Protein AF-A0A2S6U3N2-F1 (afdb_monomer)

Foldseek 3Di:
DDDDDDDDDDDDDDAQDWDDDDQFKIWHFHPDDDPVQHNGPIDIDGGDDD

Structure (mmCIF, N/CA/C/O backbone):
data_AF-A0A2S6U3N2-F1
#
_entry.id   AF-A0A2S6U3N2-F1
#
loop_
_atom_site.group_PDB
_atom_site.id
_atom_site.type_symbol
_atom_site.label_atom_id
_atom_site.label_alt_id
_atom_site.label_comp_id
_atom_site.label_asym_id
_atom_site.label_entity_id
_atom_site.label_seq_id
_atom_site.pdbx_PDB_ins_code
_atom_site.Cartn_x
_atom_site.Cartn_y
_atom_site.Cartn_z
_atom_site.occupancy
_atom_site.B_iso_or_equiv
_atom_site.auth_seq_id
_atom_site.auth_comp_id
_atom_site.auth_asym_id
_atom_site.auth_atom_id
_atom_site.pdbx_PDB_model_num
ATOM 1 N N . MET A 1 1 ? -9.026 -29.745 8.397 1.00 74.56 1 MET A N 1
ATOM 2 C CA . MET A 1 1 ? -7.863 -29.375 7.560 1.00 74.56 1 MET A CA 1
ATOM 3 C C . MET A 1 1 ? -7.917 -27.869 7.347 1.00 74.56 1 MET A C 1
ATOM 5 O O . MET A 1 1 ? -9.015 -27.393 7.076 1.00 74.56 1 MET A O 1
ATOM 9 N N . PRO A 1 2 ? -6.827 -27.105 7.531 1.00 74.69 2 PRO A N 1
ATOM 10 C CA . PRO A 1 2 ? -6.832 -25.681 7.195 1.00 74.69 2 PRO A CA 1
ATOM 11 C C . PRO A 1 2 ? -7.087 -25.513 5.692 1.00 74.69 2 PRO A C 1
ATOM 13 O O . PRO A 1 2 ? -6.553 -26.281 4.890 1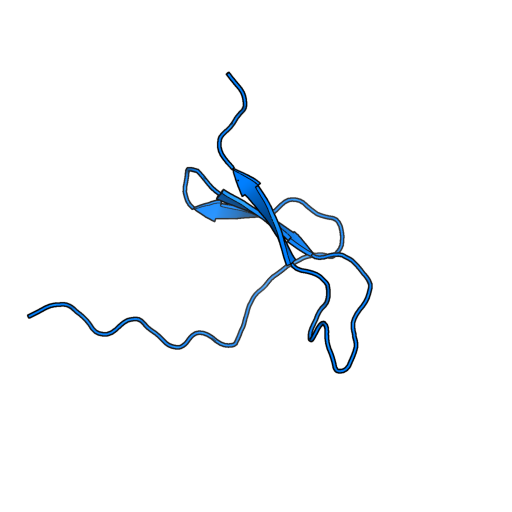.00 74.69 2 PRO A O 1
ATOM 16 N N . MET A 1 3 ? -7.928 -24.550 5.307 1.00 84.12 3 MET A N 1
ATOM 17 C CA . MET A 1 3 ? -8.114 -24.233 3.891 1.00 84.12 3 MET A CA 1
ATOM 18 C C . MET A 1 3 ? -6.829 -23.605 3.333 1.00 84.12 3 MET A C 1
ATOM 20 O O . MET A 1 3 ? -6.218 -22.784 4.023 1.00 84.12 3 MET A O 1
ATOM 24 N N . PRO A 1 4 ? -6.409 -23.957 2.107 1.00 87.81 4 PRO A N 1
ATOM 25 C CA . PRO A 1 4 ? -5.264 -23.319 1.473 1.00 87.81 4 PRO A CA 1
ATOM 26 C C . PRO A 1 4 ? -5.531 -21.820 1.287 1.00 87.81 4 PRO A C 1
ATOM 28 O O . PRO A 1 4 ? -6.627 -21.415 0.900 1.00 87.81 4 PRO A O 1
ATOM 31 N N . VAL A 1 5 ? -4.523 -20.994 1.571 1.00 85.94 5 VAL A N 1
ATOM 32 C CA . VAL A 1 5 ? -4.603 -19.545 1.352 1.00 85.94 5 VAL A CA 1
ATOM 33 C C . VAL A 1 5 ? -4.690 -19.286 -0.159 1.00 85.94 5 VAL A C 1
ATOM 35 O O . VAL A 1 5 ? -3.841 -19.790 -0.899 1.00 85.94 5 VAL A O 1
ATOM 38 N N . PRO A 1 6 ? -5.688 -18.526 -0.644 1.00 86.81 6 PRO A N 1
ATOM 39 C CA . PRO A 1 6 ? -5.821 -18.242 -2.067 1.00 86.81 6 PRO A CA 1
ATOM 40 C C . PRO A 1 6 ? -4.660 -17.376 -2.571 1.00 86.81 6 PRO A C 1
ATOM 42 O O . PRO A 1 6 ? -4.283 -16.387 -1.940 1.00 86.81 6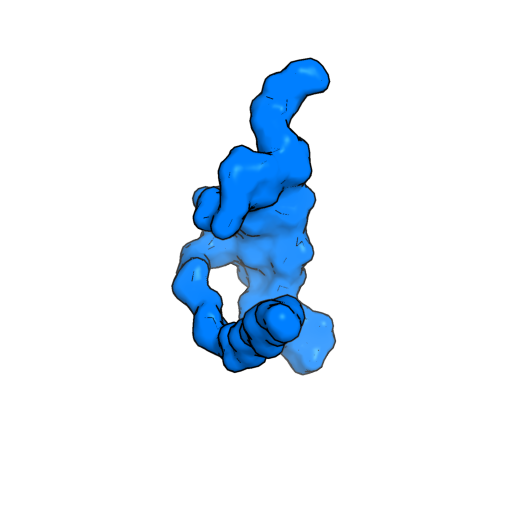 PRO A O 1
ATOM 45 N N . PHE A 1 7 ? -4.113 -17.721 -3.739 1.00 86.50 7 PHE A N 1
ATOM 46 C CA . PHE A 1 7 ? -3.090 -16.920 -4.413 1.00 86.50 7 PHE A CA 1
ATOM 47 C C . PHE A 1 7 ? -3.744 -15.855 -5.304 1.00 86.50 7 PHE A C 1
ATOM 49 O O . PHE A 1 7 ? -4.044 -16.101 -6.471 1.00 86.50 7 PHE A O 1
ATOM 56 N N . VAL A 1 8 ? -3.998 -14.676 -4.734 1.00 84.62 8 VAL A N 1
ATOM 57 C CA . VAL A 1 8 ? -4.663 -13.550 -5.412 1.00 84.62 8 VAL A CA 1
ATOM 58 C C . VAL A 1 8 ? -3.624 -12.641 -6.073 1.00 84.62 8 VAL A C 1
ATOM 60 O O . VAL A 1 8 ? -2.713 -12.160 -5.402 1.00 84.62 8 VAL A O 1
ATOM 63 N N . LYS A 1 9 ? -3.761 -12.400 -7.383 1.00 82.62 9 LYS A N 1
ATOM 64 C CA . LYS A 1 9 ? -2.876 -11.509 -8.161 1.00 82.62 9 LYS A CA 1
ATOM 65 C C . LYS A 1 9 ? -3.509 -10.157 -8.471 1.00 82.62 9 LYS A C 1
ATOM 67 O O . LYS A 1 9 ? -2.805 -9.149 -8.519 1.00 82.62 9 LYS A O 1
ATOM 72 N N . ASP A 1 10 ? -4.820 -10.158 -8.677 1.00 84.44 10 ASP A N 1
ATOM 73 C CA . ASP A 1 10 ? -5.565 -8.975 -9.077 1.00 84.44 10 ASP A CA 1
ATOM 74 C C . ASP A 1 10 ? -6.014 -8.198 -7.844 1.00 84.44 10 ASP A C 1
ATOM 76 O O . ASP A 1 10 ? -6.559 -8.755 -6.888 1.00 84.44 10 ASP A O 1
ATOM 80 N N . ILE A 1 11 ? -5.758 -6.895 -7.864 1.00 85.69 11 ILE A N 1
ATOM 81 C CA . ILE A 1 11 ? -6.196 -5.970 -6.828 1.00 85.69 11 ILE A CA 1
ATOM 82 C C . ILE A 1 11 ? -6.804 -4.744 -7.495 1.00 85.69 11 ILE A C 1
ATOM 84 O O . ILE A 1 11 ? -6.175 -4.103 -8.332 1.00 85.69 11 ILE A O 1
ATOM 88 N N . GLU A 1 12 ? -8.018 -4.391 -7.094 1.00 90.69 12 GLU A N 1
ATOM 89 C CA . GLU A 1 12 ? -8.635 -3.126 -7.485 1.00 90.69 12 GLU A CA 1
ATOM 90 C C . GLU A 1 12 ? -8.227 -2.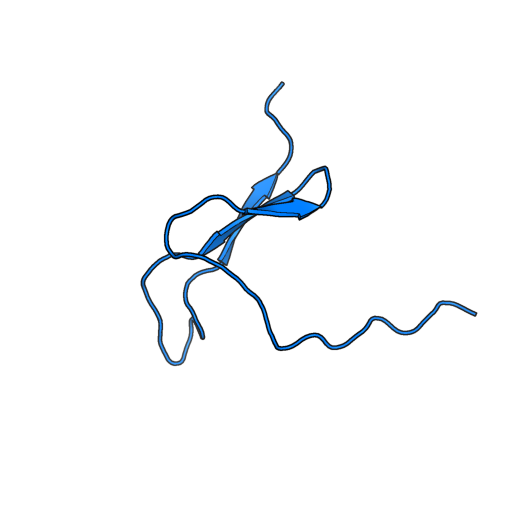032 -6.493 1.00 90.69 12 GLU A C 1
ATOM 92 O O . GLU A 1 12 ? -8.219 -2.240 -5.272 1.00 90.69 12 GLU A O 1
ATOM 97 N N . PHE A 1 13 ? -7.820 -0.874 -7.012 1.00 94.38 13 PHE A N 1
ATOM 98 C CA . PHE A 1 13 ? -7.435 0.286 -6.213 1.00 94.38 13 PHE A CA 1
ATOM 99 C C . PHE A 1 13 ? -7.410 1.566 -7.052 1.00 94.38 13 PHE A C 1
ATOM 101 O O . PHE A 1 13 ? -7.387 1.536 -8.280 1.00 94.38 13 PHE A O 1
ATOM 108 N N . GLU A 1 14 ? -7.342 2.694 -6.353 1.00 97.38 14 GLU A N 1
ATOM 109 C CA . GLU A 1 14 ? -7.070 4.013 -6.915 1.00 97.38 14 GLU A CA 1
ATOM 110 C C . GLU A 1 14 ? -5.820 4.575 -6.225 1.00 97.38 14 GLU A C 1
ATOM 112 O O . GLU A 1 14 ? -5.672 4.463 -5.002 1.00 97.38 14 GLU A O 1
ATOM 117 N N . TYR A 1 15 ? -4.890 5.138 -6.997 1.00 97.88 15 TYR A N 1
ATOM 118 C CA . TYR A 1 15 ? -3.647 5.675 -6.447 1.00 97.88 15 TYR A CA 1
ATOM 119 C C . TYR A 1 15 ? -3.905 6.785 -5.427 1.00 97.88 15 TYR A C 1
ATOM 121 O O . TYR A 1 15 ? -4.768 7.636 -5.614 1.00 97.88 15 TYR A O 1
ATOM 129 N N . GLY A 1 16 ? -3.139 6.782 -4.334 1.00 97.75 16 GLY A N 1
ATOM 130 C CA . GLY A 1 16 ? -3.244 7.780 -3.265 1.00 97.75 16 GLY A CA 1
ATOM 131 C C . GLY A 1 16 ? -4.520 7.692 -2.418 1.00 97.75 16 GLY A C 1
ATOM 132 O O . GLY A 1 16 ? -4.621 8.388 -1.410 1.00 97.75 16 GLY A O 1
ATOM 133 N N . LYS A 1 17 ? -5.472 6.817 -2.763 1.00 98.12 17 LYS A N 1
ATOM 134 C CA . LYS A 1 17 ? -6.732 6.667 -2.036 1.00 98.12 17 LYS A CA 1
ATOM 135 C C . LYS A 1 17 ? -6.649 5.571 -0.985 1.00 98.12 17 LYS A C 1
ATOM 137 O O . LYS A 1 17 ? -6.181 4.459 -1.235 1.00 98.12 17 LYS A O 1
ATOM 142 N N . VAL A 1 18 ? -7.171 5.876 0.200 1.00 97.06 18 VAL A N 1
ATOM 143 C CA . VAL A 1 18 ? -7.325 4.897 1.277 1.00 97.06 18 VAL A CA 1
ATOM 144 C C . VAL A 1 18 ? -8.433 3.910 0.908 1.00 97.06 18 VAL A C 1
ATOM 146 O O . VAL A 1 18 ? -9.576 4.304 0.697 1.00 97.06 18 VAL A O 1
ATOM 149 N N . THR A 1 19 ? -8.101 2.622 0.872 1.00 96.12 19 THR A N 1
ATOM 150 C CA . THR A 1 19 ? -9.039 1.518 0.621 1.00 96.12 19 THR A CA 1
ATOM 151 C C . THR A 1 19 ? -9.090 0.596 1.837 1.00 96.12 19 THR A C 1
ATOM 153 O O . THR A 1 19 ? -8.049 0.196 2.364 1.00 96.12 19 THR A O 1
ATOM 156 N N . GLN A 1 20 ? -10.291 0.248 2.303 1.00 95.88 20 GLN A N 1
ATOM 157 C CA . GLN A 1 20 ? -10.475 -0.724 3.384 1.00 95.88 20 GLN A CA 1
ATOM 158 C C . GLN A 1 20 ? -10.220 -2.139 2.849 1.00 95.88 20 GLN A C 1
ATOM 160 O O . GLN A 1 20 ? -10.863 -2.540 1.884 1.00 95.88 20 GLN A O 1
ATOM 165 N N . VAL A 1 21 ? -9.311 -2.898 3.472 1.00 93.56 21 VAL A N 1
ATOM 166 C CA . VAL A 1 21 ? -8.998 -4.278 3.037 1.00 93.56 21 VAL A CA 1
ATOM 167 C C . VAL A 1 21 ? -9.453 -5.330 4.047 1.00 93.56 21 VAL A C 1
ATOM 169 O O . VAL A 1 21 ? -9.931 -6.392 3.669 1.00 93.56 21 VAL A O 1
ATOM 172 N N . THR A 1 22 ? -9.363 -5.024 5.339 1.00 93.50 22 THR A N 1
ATOM 173 C CA . THR A 1 22 ? -9.917 -5.824 6.443 1.00 93.50 22 THR A CA 1
ATOM 174 C C . THR A 1 22 ? -10.412 -4.864 7.523 1.00 93.50 22 THR A C 1
ATOM 176 O O . THR A 1 22 ? -10.066 -3.689 7.454 1.00 93.50 22 THR A O 1
ATOM 179 N N . PRO A 1 23 ? -11.180 -5.279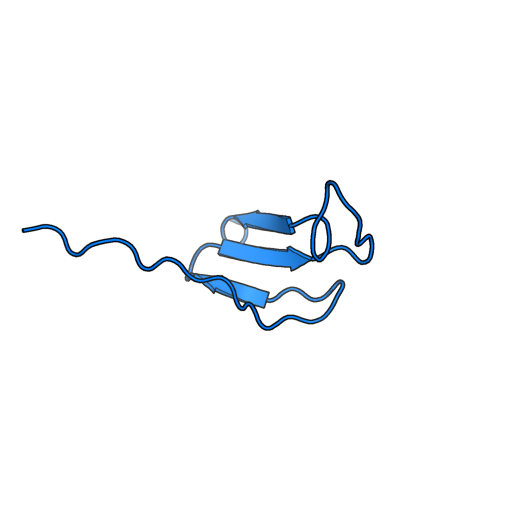 8.545 1.00 95.75 23 PRO A N 1
ATOM 180 C CA . PRO A 1 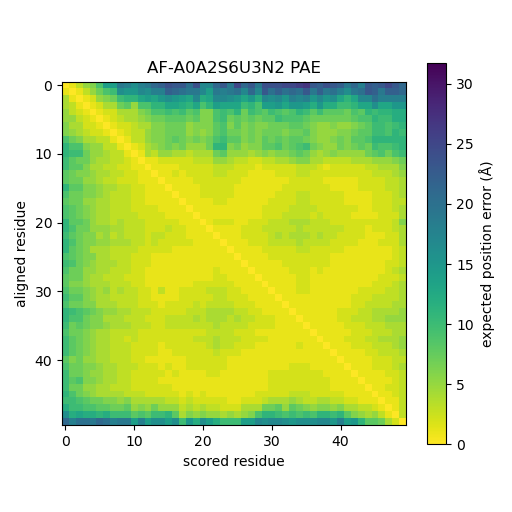23 ? -11.674 -4.357 9.578 1.00 95.75 23 PRO A CA 1
ATOM 181 C C . PRO A 1 23 ? -10.597 -3.479 10.248 1.00 95.75 23 PRO A C 1
ATOM 183 O O . PRO A 1 23 ? -10.872 -2.320 10.569 1.00 95.75 23 PRO A O 1
ATOM 186 N N . LEU A 1 24 ? -9.371 -4.000 10.398 1.00 96.62 24 LEU A N 1
ATOM 187 C CA . LEU A 1 24 ? -8.252 -3.334 11.078 1.00 96.62 24 LEU A CA 1
ATOM 188 C C . LEU A 1 24 ? -7.169 -2.794 10.141 1.00 96.62 24 LEU A C 1
ATOM 190 O O . LEU A 1 24 ? -6.259 -2.121 10.615 1.00 96.62 24 LEU A O 1
ATOM 194 N N . ILE A 1 25 ? -7.236 -3.079 8.840 1.00 96.44 25 ILE A N 1
ATOM 195 C CA . ILE A 1 25 ? -6.204 -2.675 7.885 1.00 96.44 25 ILE A CA 1
ATOM 196 C C . ILE A 1 25 ? -6.831 -1.856 6.765 1.00 96.44 25 ILE A C 1
ATOM 198 O O . ILE A 1 25 ? -7.800 -2.258 6.114 1.00 96.44 25 ILE A O 1
ATOM 202 N N . ARG A 1 26 ? -6.217 -0.705 6.511 1.00 97.44 26 ARG A N 1
ATOM 203 C CA . ARG A 1 26 ? -6.462 0.130 5.338 1.00 97.44 26 ARG A CA 1
ATOM 204 C C . ARG A 1 26 ? -5.190 0.194 4.506 1.00 97.44 26 ARG A C 1
ATOM 206 O O . ARG A 1 26 ? -4.095 0.163 5.059 1.00 97.44 26 ARG A O 1
ATOM 213 N N . ARG A 1 27 ? -5.326 0.284 3.188 1.00 97.06 27 ARG A N 1
ATOM 214 C CA . ARG A 1 27 ? -4.207 0.344 2.243 1.00 97.06 27 ARG A CA 1
ATOM 215 C C . ARG A 1 27 ? -4.260 1.636 1.439 1.00 97.06 27 ARG A C 1
ATOM 217 O O . ARG A 1 27 ? -5.335 2.041 1.009 1.00 97.06 27 ARG A O 1
ATOM 224 N N . VAL A 1 28 ? -3.097 2.225 1.194 1.00 98.00 28 VAL A N 1
ATOM 225 C CA . VAL A 1 28 ? -2.866 3.261 0.182 1.00 98.00 28 VAL A CA 1
ATOM 226 C C . VAL A 1 28 ? -1.789 2.739 -0.759 1.00 98.00 28 VAL A C 1
ATOM 228 O O . VAL A 1 28 ? -0.778 2.212 -0.297 1.00 98.00 28 VAL A O 1
ATOM 231 N N . ILE A 1 29 ? -1.996 2.874 -2.066 1.00 97.88 29 ILE A N 1
ATOM 232 C CA . ILE A 1 29 ? -0.967 2.558 -3.062 1.00 97.88 29 ILE A CA 1
ATOM 233 C C . ILE A 1 29 ? -0.414 3.875 -3.600 1.00 97.88 29 ILE A C 1
ATOM 235 O O . ILE A 1 29 ? -1.166 4.703 -4.119 1.00 97.88 29 ILE A O 1
ATOM 239 N N . ALA A 1 30 ? 0.889 4.091 -3.427 1.00 98.12 30 ALA A N 1
ATOM 240 C CA . ALA A 1 30 ? 1.567 5.276 -3.940 1.00 98.12 30 ALA A CA 1
ATOM 241 C C . ALA A 1 30 ? 1.699 5.210 -5.470 1.00 98.12 30 ALA A C 1
ATOM 243 O O . ALA A 1 30 ? 1.867 4.135 -6.044 1.00 98.12 30 ALA A O 1
ATOM 244 N N . HIS A 1 31 ? 1.626 6.365 -6.137 1.00 98.06 31 HIS A N 1
ATOM 245 C CA . HIS A 1 31 ? 1.738 6.453 -7.595 1.00 98.06 31 HIS A CA 1
ATOM 246 C C . HIS A 1 31 ? 3.210 6.439 -8.043 1.00 98.06 31 HIS A C 1
ATOM 248 O O . HIS A 1 31 ? 3.739 7.430 -8.537 1.00 98.06 31 HIS A O 1
ATOM 254 N N . ASN A 1 32 ? 3.886 5.314 -7.809 1.00 97.88 32 ASN A N 1
ATOM 255 C CA . ASN A 1 32 ? 5.290 5.082 -8.156 1.00 97.88 32 ASN A CA 1
ATOM 256 C C . ASN A 1 32 ? 5.529 3.644 -8.681 1.00 97.88 32 ASN A C 1
ATOM 258 O O . ASN A 1 32 ? 6.299 2.887 -8.077 1.00 97.88 32 ASN A O 1
ATOM 262 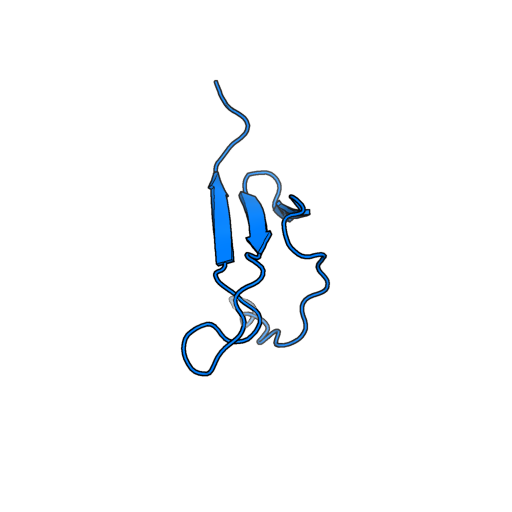N N . PRO A 1 33 ? 4.861 3.229 -9.775 1.00 97.50 33 PRO A N 1
ATOM 263 C CA . PRO A 1 33 ? 5.029 1.891 -10.341 1.00 97.50 33 PRO A CA 1
ATOM 264 C C . PRO A 1 33 ? 6.444 1.678 -10.898 1.00 97.50 33 PRO A C 1
ATOM 266 O O . PRO A 1 33 ? 7.095 2.614 -11.365 1.00 97.50 33 PRO A O 1
ATOM 269 N N . GLY A 1 34 ? 6.918 0.434 -10.879 1.00 97.44 34 GLY A N 1
ATOM 270 C CA . GLY A 1 34 ? 8.253 0.089 -11.364 1.00 97.44 34 GLY A CA 1
ATOM 271 C C . GLY A 1 34 ? 8.663 -1.357 -11.070 1.00 97.44 34 GLY A C 1
ATOM 272 O O . GLY A 1 34 ? 7.960 -2.064 -10.347 1.00 97.44 34 GLY A O 1
ATOM 273 N N . PRO A 1 35 ? 9.824 -1.813 -11.582 1.00 97.31 35 PRO A N 1
ATOM 274 C CA . PRO A 1 35 ? 10.271 -3.207 -11.454 1.00 97.31 35 PRO A CA 1
ATOM 275 C C . PRO A 1 35 ? 10.358 -3.718 -10.010 1.00 97.31 35 PRO A C 1
ATOM 277 O O . PRO A 1 35 ? 10.184 -4.907 -9.765 1.00 97.31 35 PRO A O 1
ATOM 28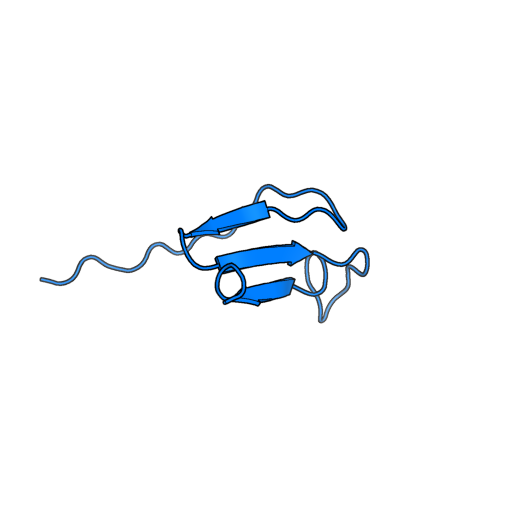0 N N . PHE A 1 36 ? 10.603 -2.817 -9.055 1.00 96.81 36 PHE A N 1
ATOM 281 C CA . PHE A 1 36 ? 10.747 -3.137 -7.632 1.00 96.81 36 PHE A CA 1
ATOM 282 C C . PHE A 1 36 ? 9.509 -2.808 -6.789 1.00 96.81 36 PHE A C 1
ATOM 284 O O . PHE A 1 36 ? 9.435 -3.212 -5.632 1.00 96.81 36 PHE A O 1
ATOM 291 N N . THR A 1 37 ? 8.541 -2.078 -7.343 1.00 95.81 37 THR A N 1
ATOM 292 C CA . THR A 1 37 ? 7.320 -1.644 -6.643 1.00 95.81 37 THR A CA 1
ATOM 293 C C . THR A 1 37 ? 6.052 -2.239 -7.252 1.00 95.81 37 THR A C 1
ATOM 295 O O . THR A 1 37 ? 4.971 -2.028 -6.714 1.00 95.81 37 THR A O 1
ATOM 298 N N . TYR A 1 38 ? 6.159 -3.015 -8.337 1.00 94.19 38 TYR A N 1
ATOM 299 C CA . TYR A 1 38 ? 5.026 -3.548 -9.093 1.00 94.19 38 TYR A CA 1
ATOM 300 C C . TYR A 1 38 ? 4.068 -2.416 -9.503 1.00 94.19 38 TYR A C 1
ATOM 302 O O . TYR A 1 38 ? 4.459 -1.509 -10.238 1.00 94.19 38 TYR A O 1
ATOM 310 N N . MET A 1 39 ? 2.834 -2.444 -9.004 1.00 94.88 39 MET A N 1
ATOM 311 C CA . MET A 1 39 ? 1.827 -1.410 -9.212 1.00 94.88 39 MET A CA 1
ATOM 312 C C . MET A 1 39 ? 2.116 -0.126 -8.416 1.00 94.88 39 MET A C 1
ATOM 314 O O . MET A 1 39 ? 1.545 0.901 -8.729 1.00 94.88 39 MET A O 1
ATOM 318 N N . GLY A 1 40 ? 2.998 -0.140 -7.417 1.00 96.94 40 GLY A N 1
ATOM 319 C CA . GLY A 1 40 ? 3.331 1.005 -6.565 1.00 96.94 40 GLY A CA 1
ATOM 320 C C . GLY A 1 40 ? 3.608 0.572 -5.126 1.00 96.94 40 GLY A C 1
ATOM 321 O O . GLY A 1 40 ? 3.284 -0.546 -4.722 1.00 96.94 40 GLY A O 1
ATOM 322 N N . THR A 1 41 ? 4.202 1.450 -4.317 1.00 98.00 41 THR A N 1
ATOM 323 C CA . THR A 1 41 ? 4.466 1.133 -2.906 1.00 98.00 41 THR A CA 1
ATOM 324 C C . THR A 1 41 ? 3.149 0.915 -2.157 1.00 98.00 41 THR A C 1
ATOM 326 O O . THR A 1 41 ? 2.306 1.811 -2.089 1.00 98.00 41 THR A O 1
ATOM 329 N N . GLY A 1 42 ? 2.978 -0.275 -1.576 1.00 96.88 42 GLY A N 1
ATOM 330 C CA . GLY A 1 42 ? 1.847 -0.598 -0.710 1.00 96.88 42 GLY A CA 1
ATOM 331 C C . GLY A 1 42 ? 2.085 -0.107 0.715 1.00 96.88 42 GLY A C 1
ATOM 332 O O . GLY A 1 42 ? 2.876 -0.695 1.448 1.00 96.88 42 GLY A O 1
ATOM 333 N N . THR A 1 43 ? 1.370 0.939 1.119 1.00 97.62 43 THR A N 1
ATOM 334 C CA . THR A 1 43 ? 1.395 1.478 2.482 1.00 97.62 43 THR A CA 1
ATOM 335 C C . THR A 1 43 ? 0.157 1.019 3.239 1.00 97.62 43 THR A C 1
ATOM 337 O O . THR A 1 43 ? -0.963 1.133 2.736 1.00 97.62 43 THR A O 1
ATOM 340 N N . TYR A 1 44 ? 0.341 0.527 4.464 1.00 97.19 44 TYR A N 1
ATOM 341 C CA . TYR A 1 44 ? -0.742 0.001 5.291 1.00 97.19 44 TYR A CA 1
ATOM 342 C C . TYR A 1 44 ? -0.922 0.834 6.555 1.00 97.19 44 TYR A C 1
ATOM 344 O O . TYR A 1 44 ? 0.039 1.158 7.247 1.00 97.19 44 TYR A O 1
ATOM 352 N N . ILE A 1 45 ? -2.175 1.163 6.852 1.00 97.38 45 ILE A N 1
ATOM 353 C CA . ILE A 1 45 ? -2.591 1.876 8.055 1.00 97.38 45 ILE A CA 1
ATOM 354 C C . ILE A 1 45 ? -3.301 0.865 8.950 1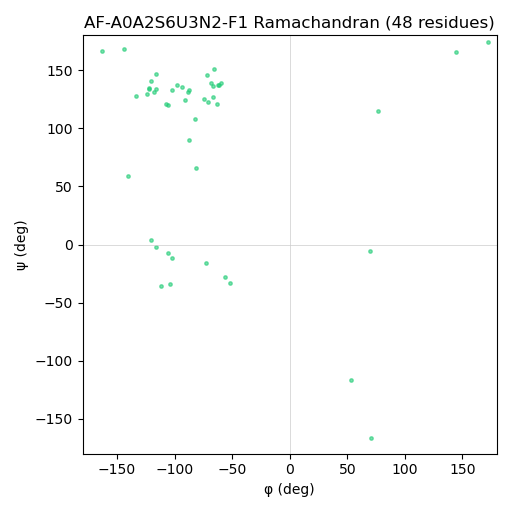.00 97.38 45 ILE A C 1
ATOM 356 O O . ILE A 1 45 ? -4.301 0.264 8.542 1.00 97.38 45 ILE A O 1
ATOM 360 N N . VAL A 1 46 ? -2.781 0.686 10.162 1.00 97.06 46 VAL A N 1
ATOM 361 C CA . VAL A 1 46 ? -3.286 -0.282 11.141 1.00 97.06 46 VAL A CA 1
ATOM 362 C C . VAL A 1 46 ? -4.211 0.412 12.140 1.00 97.06 46 VAL A C 1
ATOM 364 O O . VAL A 1 46 ? -3.922 1.511 12.608 1.00 97.06 46 VAL A O 1
ATOM 367 N N . GLY A 1 47 ? -5.329 -0.233 12.470 1.00 95.50 47 GLY A N 1
ATOM 368 C CA . GLY A 1 47 ? -6.312 0.265 13.430 1.00 95.50 47 GLY A CA 1
ATOM 369 C C . GLY A 1 47 ? -7.109 1.469 12.919 1.00 95.50 47 GLY A C 1
ATOM 370 O O . GLY A 1 47 ? -7.110 1.787 11.723 1.00 95.50 47 GLY A O 1
ATOM 371 N N . ARG A 1 48 ? -7.821 2.136 13.835 1.00 92.06 48 ARG A N 1
ATOM 372 C CA . ARG A 1 48 ? -8.627 3.344 13.558 1.00 92.06 48 ARG A CA 1
ATOM 373 C C . ARG A 1 48 ? -8.200 4.577 14.355 1.00 92.06 48 ARG A C 1
ATOM 375 O O . ARG A 1 48 ? -8.786 5.632 14.148 1.00 92.06 48 ARG A O 1
ATOM 382 N N . GLY A 1 49 ? -7.125 4.452 15.131 1.00 84.69 49 GLY A N 1
ATOM 383 C CA . GLY A 1 49 ? -6.704 5.464 16.089 1.00 84.69 49 GLY A CA 1
ATOM 384 C C . GLY A 1 49 ? -7.583 5.406 17.335 1.00 84.69 49 GLY A C 1
ATOM 385 O O . GLY A 1 49 ? -8.781 5.651 17.250 1.00 84.69 49 GLY A O 1
ATOM 386 N N . GLU A 1 50 ? -6.955 5.048 18.449 1.00 64.06 50 GLU A N 1
ATOM 387 C CA . GLU A 1 50 ? -7.332 5.324 19.839 1.00 64.06 50 GLU A CA 1
ATOM 388 C C . GLU A 1 50 ? -6.032 5.692 20.561 1.00 64.06 50 GLU A C 1
ATOM 390 O O . GLU A 1 50 ? -5.002 5.044 20.243 1.00 64.06 50 GLU A O 1
#

pLDDT: mean 92.69, std 7.31, range [64.06, 98.12]

Nearest PDB structures (foldseek):
  4ad9-assembly2_E  TM=7.778E-01  e=1.094E-01  Homo sapiens
  4ad9-assembly1_B  TM=7.812E-01  e=1.606E-01  Homo sapiens

Secondary structure (DSSP, 8-state):
-PPPPP--------TT--EEEETTEEEEE-S--BTTTBTS-EEEEESS--

Mean predicted aligned error: 4.5 Å

Radius of gyration: 13.19 Å; Cα contacts (8 Å, |Δi|>4)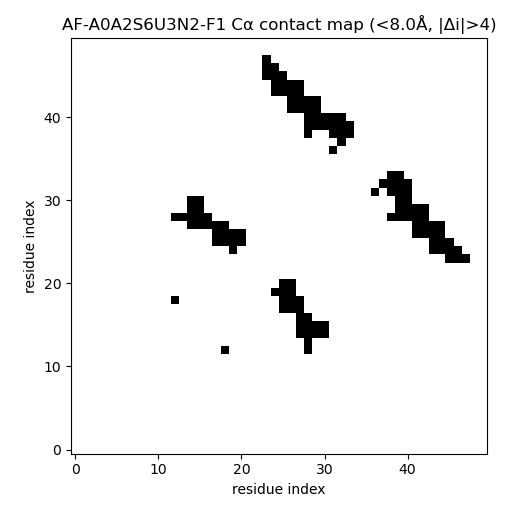: 63; chains: 1; bounding box: 22×37×31 Å

Solvent-accessible surface area (backbone atoms only — not comparable to full-atom values): 3402 Å² total; per-residue (Å²): 130,86,78,81,82,82,90,79,85,84,78,92,84,54,72,72,40,83,41,82,77,49,100,49,37,32,36,30,33,39,90,52,58,41,98,90,33,56,84,17,50,80,43,76,44,74,61,86,80,132

Sequence (50 aa):
MPMPVPFVKDIEFEYGKVTQVTPLIRRVIAHNPGPFTYMGTGTYIVGRGE